Protein AF-A0A534PTW1-F1 (afdb_monomer_lite)

Sequence (111 aa):
MHPWLASLRHDLVKRALWPARDLRDSGSRDVAALRRGLLELTDARGATIPAVQLWQRRRAGSPCSPAACDAFEGALVRALQALELPWPEPLEAVLALESAFEALARSMEGR

Secondary structure (DSSP, 8-state):
--HHHHHHIIIIIHHHHHHHHHHHHHT---HHHHHHHHHSEE-TTS-EE-HHHHHHHHHTT-SS-HHHHHHHHHHHHHHHHHTTSPTTHHHHHHHHHHHHHHHHHHHHH--

Structure (mmCIF, N/CA/C/O backbone):
data_AF-A0A534PTW1-F1
#
_entry.id   AF-A0A534PTW1-F1
#
loop_
_atom_site.group_PDB
_atom_site.id
_atom_site.type_symbol
_atom_site.label_atom_id
_atom_site.label_alt_id
_atom_site.label_comp_id
_atom_site.label_asym_id
_atom_site.label_entity_id
_atom_site.label_seq_id
_atom_site.pdbx_PDB_ins_code
_atom_site.Cartn_x
_atom_site.Cartn_y
_atom_site.Cartn_z
_atom_site.occupancy
_atom_site.B_iso_or_equiv
_atom_site.auth_seq_id
_atom_site.auth_comp_id
_atom_site.auth_asym_id
_atom_site.auth_atom_id
_atom_site.pdbx_PDB_model_num
ATOM 1 N N . MET A 1 1 ? -1.895 -5.082 -19.983 1.00 75.81 1 MET A N 1
ATOM 2 C CA . MET A 1 1 ? -1.132 -4.668 -18.782 1.00 75.81 1 MET A CA 1
ATOM 3 C C . MET A 1 1 ? 0.189 -5.427 -18.747 1.00 75.81 1 MET A C 1
ATOM 5 O O . MET A 1 1 ? 0.164 -6.649 -18.821 1.00 75.81 1 MET A O 1
ATOM 9 N N . HIS A 1 2 ? 1.322 -4.720 -18.674 1.00 89.25 2 HIS A N 1
ATOM 10 C CA . HIS A 1 2 ? 2.667 -5.316 -18.629 1.00 89.25 2 HIS A CA 1
ATOM 11 C C . HIS A 1 2 ? 2.813 -6.303 -17.442 1.00 89.25 2 HIS A C 1
ATOM 13 O O . HIS A 1 2 ? 2.319 -5.981 -16.357 1.00 89.25 2 HIS A O 1
ATOM 19 N N . PRO A 1 3 ? 3.499 -7.462 -17.575 1.00 91.94 3 PRO A N 1
ATOM 20 C CA . PRO A 1 3 ? 3.589 -8.472 -16.506 1.00 91.94 3 PRO A CA 1
ATOM 21 C C . PRO A 1 3 ? 4.109 -7.928 -15.168 1.00 91.94 3 PRO A C 1
ATOM 23 O O . PRO A 1 3 ? 3.584 -8.261 -14.108 1.00 91.94 3 PRO A O 1
ATOM 26 N N . TRP A 1 4 ? 5.087 -7.017 -15.218 1.00 93.31 4 TRP A N 1
ATOM 27 C CA . TRP A 1 4 ? 5.595 -6.323 -14.027 1.00 93.31 4 TRP A CA 1
ATOM 28 C C . TRP A 1 4 ? 4.502 -5.518 -13.296 1.00 93.31 4 TRP A C 1
ATOM 30 O O . TRP A 1 4 ? 4.375 -5.636 -12.079 1.00 93.31 4 TRP A O 1
ATOM 40 N N . LEU A 1 5 ? 3.653 -4.777 -14.026 1.00 94.56 5 LEU A N 1
ATOM 41 C CA . LEU A 1 5 ? 2.521 -4.044 -13.439 1.00 94.56 5 LEU A CA 1
ATOM 42 C C . LEU A 1 5 ? 1.476 -4.996 -12.859 1.00 94.56 5 LEU A C 1
ATOM 44 O O . LEU A 1 5 ? 0.901 -4.709 -11.814 1.00 94.56 5 LEU A O 1
ATOM 48 N N . ALA A 1 6 ? 1.232 -6.130 -13.520 1.00 93.88 6 ALA A N 1
ATOM 49 C CA . ALA A 1 6 ? 0.293 -7.135 -13.034 1.00 93.88 6 ALA A CA 1
ATOM 50 C C . ALA A 1 6 ? 0.730 -7.708 -11.678 1.00 93.88 6 ALA A C 1
ATOM 52 O O . ALA A 1 6 ? -0.082 -7.781 -10.754 1.00 93.88 6 ALA A O 1
ATOM 53 N N . SER A 1 7 ? 2.016 -8.047 -11.549 1.00 93.12 7 SER A N 1
ATOM 54 C CA . SER A 1 7 ? 2.607 -8.517 -10.293 1.00 93.12 7 SER A CA 1
ATOM 55 C C . SER A 1 7 ? 2.586 -7.428 -9.221 1.00 93.12 7 SER A C 1
ATOM 57 O O . SER A 1 7 ? 2.103 -7.685 -8.124 1.00 93.12 7 SER A O 1
ATOM 59 N N . LEU A 1 8 ? 2.993 -6.191 -9.536 1.00 94.69 8 LEU A N 1
ATOM 60 C CA . LEU A 1 8 ? 2.930 -5.073 -8.586 1.00 94.69 8 LEU A CA 1
ATOM 61 C C . LEU A 1 8 ? 1.498 -4.821 -8.089 1.00 94.69 8 LEU A C 1
ATOM 63 O O . LEU A 1 8 ? 1.266 -4.616 -6.895 1.00 94.69 8 LEU A O 1
ATOM 67 N N . ARG A 1 9 ? 0.519 -4.875 -9.001 1.00 95.75 9 ARG A N 1
ATOM 68 C CA . ARG A 1 9 ? -0.894 -4.724 -8.655 1.00 95.75 9 ARG A CA 1
ATOM 69 C C . ARG A 1 9 ? -1.350 -5.815 -7.695 1.00 95.75 9 ARG A C 1
ATOM 71 O O . ARG A 1 9 ? -2.113 -5.526 -6.779 1.00 95.75 9 ARG A O 1
ATOM 78 N N . HIS A 1 10 ? -0.943 -7.058 -7.934 1.00 94.25 10 HIS A N 1
ATOM 79 C CA . HIS A 1 10 ? -1.353 -8.198 -7.122 1.00 94.25 10 HIS A CA 1
ATOM 80 C C . HIS A 1 10 ? -0.703 -8.182 -5.736 1.00 94.25 10 HIS A C 1
ATOM 82 O O . HIS A 1 10 ? -1.412 -8.261 -4.735 1.00 94.25 10 HIS A O 1
ATOM 88 N N . ASP A 1 11 ? 0.620 -8.047 -5.692 1.00 93.56 11 ASP A N 1
ATOM 89 C CA . ASP A 1 11 ? 1.409 -8.271 -4.479 1.00 93.56 11 ASP A CA 1
ATOM 90 C C . ASP A 1 11 ? 1.337 -7.088 -3.510 1.00 93.56 11 ASP A C 1
ATOM 92 O O . ASP A 1 11 ? 1.442 -7.274 -2.301 1.00 93.56 11 ASP A O 1
ATOM 96 N N . LEU A 1 12 ? 1.140 -5.873 -4.035 1.00 95.62 12 LEU A N 1
ATOM 97 C CA . LEU A 1 12 ? 1.143 -4.643 -3.245 1.00 95.62 12 LEU A CA 1
ATOM 98 C C . LEU A 1 12 ? -0.211 -3.941 -3.298 1.00 95.62 12 LEU A C 1
ATOM 100 O O . LEU A 1 12 ? -0.901 -3.845 -2.287 1.00 95.62 12 LEU A O 1
ATOM 104 N N . VAL A 1 13 ? -0.618 -3.461 -4.475 1.00 96.69 13 VAL A N 1
ATOM 105 C CA . VAL A 1 13 ? -1.731 -2.500 -4.581 1.00 96.69 13 VAL A CA 1
ATOM 106 C C . VAL A 1 13 ? -3.052 -3.106 -4.114 1.00 96.69 13 VAL A C 1
ATOM 108 O O . VAL A 1 13 ? -3.750 -2.512 -3.301 1.00 96.69 13 VAL A O 1
ATOM 111 N N . LYS A 1 14 ? -3.398 -4.314 -4.570 1.00 96.00 14 LYS A N 1
ATOM 112 C CA . LYS A 1 14 ? -4.629 -4.996 -4.143 1.00 96.00 14 LYS A CA 1
ATOM 113 C C . LYS A 1 14 ? -4.631 -5.289 -2.646 1.00 96.00 14 LYS A C 1
ATOM 115 O O . LYS A 1 14 ? -5.659 -5.105 -2.005 1.00 96.00 14 LYS A O 1
ATOM 120 N N . ARG A 1 15 ? -3.500 -5.746 -2.105 1.00 95.00 15 ARG A N 1
ATOM 121 C CA . ARG A 1 15 ? -3.369 -6.111 -0.689 1.00 95.00 15 ARG A CA 1
ATOM 122 C C . ARG A 1 15 ? -3.491 -4.894 0.227 1.00 95.00 15 ARG A C 1
ATOM 124 O O . ARG A 1 15 ? -4.180 -4.986 1.234 1.00 95.00 15 ARG A O 1
ATOM 131 N N . ALA A 1 16 ? -2.914 -3.760 -0.168 1.00 96.00 16 ALA A N 1
ATOM 132 C CA . ALA A 1 16 ? -3.048 -2.498 0.553 1.00 96.00 16 ALA A CA 1
ATOM 133 C C . ALA A 1 16 ? -4.462 -1.900 0.442 1.00 96.00 16 ALA A C 1
ATOM 135 O O . ALA A 1 16 ? -5.023 -1.443 1.434 1.00 96.00 16 ALA A O 1
ATOM 136 N N . LEU A 1 17 ? -5.064 -1.922 -0.754 1.00 97.62 17 LEU A N 1
ATOM 137 C CA . LEU A 1 17 ? -6.355 -1.272 -1.004 1.00 97.62 17 LEU A CA 1
ATOM 138 C C . LEU A 1 17 ? -7.564 -2.058 -0.503 1.00 97.62 17 LEU A C 1
ATOM 140 O O . LEU A 1 17 ? -8.606 -1.453 -0.270 1.00 97.62 17 LEU A O 1
ATOM 144 N N . TRP A 1 18 ? -7.479 -3.383 -0.376 1.00 96.69 18 TRP A N 1
ATOM 145 C CA . TRP A 1 18 ? -8.621 -4.184 0.063 1.00 96.69 18 TRP A CA 1
ATOM 146 C C . TRP A 1 18 ? -9.161 -3.757 1.440 1.00 96.69 18 TRP A C 1
ATOM 148 O O . TRP A 1 18 ? -10.337 -3.395 1.488 1.00 96.69 18 TRP A O 1
ATOM 158 N N . PRO A 1 19 ? -8.356 -3.691 2.522 1.00 96.88 19 PRO A N 1
ATOM 159 C CA . PRO A 1 19 ? -8.856 -3.205 3.807 1.00 96.88 19 PRO A CA 1
ATOM 160 C C . PRO A 1 19 ? -9.343 -1.754 3.721 1.00 96.88 19 PRO A C 1
ATOM 162 O O . PRO A 1 19 ? -10.365 -1.422 4.302 1.00 96.88 19 PRO A O 1
ATOM 165 N N . ALA A 1 20 ? -8.681 -0.888 2.949 1.00 97.50 20 ALA A N 1
ATOM 166 C CA . ALA A 1 20 ? -9.121 0.499 2.791 1.00 97.50 20 ALA A CA 1
ATOM 167 C C . ALA A 1 20 ? -10.515 0.609 2.154 1.00 97.50 20 ALA A C 1
ATOM 169 O O . ALA A 1 20 ? -11.358 1.374 2.614 1.00 97.50 20 ALA A O 1
ATOM 170 N N . ARG A 1 21 ? -10.790 -0.181 1.114 1.00 98.00 21 ARG A N 1
ATOM 171 C CA . ARG A 1 21 ? -12.111 -0.220 0.473 1.00 98.00 21 ARG A CA 1
ATOM 172 C C . ARG A 1 21 ? -13.172 -0.772 1.409 1.00 98.00 21 ARG A C 1
ATOM 174 O O . ARG A 1 21 ? -14.228 -0.170 1.518 1.00 98.00 21 ARG A O 1
ATOM 181 N N . ASP A 1 22 ? -12.858 -1.850 2.119 1.00 97.88 22 ASP A N 1
ATOM 182 C CA . ASP A 1 22 ? -13.763 -2.446 3.102 1.00 97.88 22 ASP A CA 1
ATOM 183 C C . ASP A 1 22 ? -14.138 -1.448 4.213 1.00 97.88 22 ASP A C 1
ATOM 185 O O . ASP A 1 22 ? -15.308 -1.291 4.560 1.00 97.88 22 ASP A O 1
ATOM 189 N N . LEU A 1 23 ? -13.169 -0.674 4.710 1.00 98.06 23 LEU A N 1
ATOM 190 C CA . LEU A 1 23 ? -13.413 0.379 5.700 1.00 98.06 23 LEU A CA 1
ATOM 191 C C . LEU A 1 23 ? -14.226 1.547 5.146 1.00 98.06 23 LEU A C 1
ATOM 193 O O . LEU A 1 23 ? -15.126 2.037 5.824 1.00 98.06 23 LEU A O 1
ATOM 197 N N . ARG A 1 24 ? -13.944 1.984 3.914 1.00 97.69 24 ARG A N 1
ATOM 198 C CA . ARG A 1 24 ? -14.735 3.025 3.247 1.00 97.69 24 ARG A CA 1
ATOM 199 C C . ARG A 1 24 ? -16.187 2.584 3.073 1.00 97.69 24 ARG A C 1
ATOM 201 O O . ARG A 1 24 ? -17.091 3.362 3.356 1.00 97.69 24 ARG A O 1
ATOM 208 N N . ASP A 1 25 ? -16.394 1.358 2.606 1.00 97.50 25 ASP A N 1
ATOM 209 C CA . ASP A 1 25 ? -17.713 0.845 2.250 1.00 97.50 25 ASP A CA 1
ATOM 210 C C . ASP A 1 25 ? -18.533 0.491 3.510 1.00 97.50 25 ASP A C 1
ATOM 212 O O . ASP A 1 25 ? -19.746 0.689 3.532 1.00 97.50 25 ASP A O 1
ATOM 216 N N . SER A 1 26 ? -17.879 0.041 4.589 1.00 96.94 26 SER A N 1
ATOM 217 C CA . SER A 1 26 ? 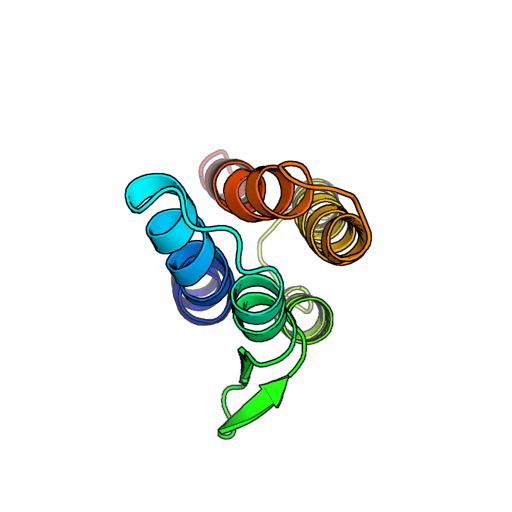-18.523 -0.225 5.888 1.00 96.94 26 SER A CA 1
ATOM 218 C C . SER A 1 26 ? -18.666 1.007 6.793 1.00 96.94 26 SER A C 1
ATOM 220 O O . SER A 1 26 ? -19.432 0.970 7.755 1.00 96.94 26 SER A O 1
ATOM 222 N N . GLY A 1 27 ? -17.907 2.080 6.545 1.00 95.38 27 GLY A N 1
ATOM 223 C CA . GLY A 1 27 ? -17.801 3.245 7.432 1.00 95.38 27 GLY A CA 1
ATOM 224 C C . GLY A 1 27 ? -16.994 3.005 8.719 1.00 95.38 27 GLY A C 1
ATOM 225 O O . GLY A 1 27 ? -16.968 3.871 9.599 1.00 95.38 27 GLY A O 1
ATOM 226 N N . SER A 1 28 ? -16.338 1.847 8.852 1.00 96.00 28 SER A N 1
ATOM 227 C CA . SER A 1 28 ? -15.554 1.484 10.037 1.00 96.00 28 SER A CA 1
ATOM 228 C C . SER A 1 28 ? -14.222 2.235 10.109 1.00 96.00 28 SER A C 1
ATOM 230 O O . SER A 1 28 ? -13.619 2.582 9.094 1.00 96.00 28 SER A O 1
ATOM 232 N N . ARG A 1 29 ? -13.725 2.451 11.332 1.00 96.69 29 ARG A N 1
ATOM 233 C CA . ARG A 1 29 ? -12.443 3.124 11.600 1.00 96.69 29 ARG A CA 1
ATOM 234 C C . ARG A 1 29 ? -11.449 2.144 12.218 1.00 96.69 29 ARG A C 1
ATOM 236 O O . ARG A 1 29 ? -11.337 2.066 13.437 1.00 96.69 29 ARG A O 1
ATOM 243 N N . ASP A 1 30 ? -10.737 1.396 11.377 1.00 96.81 30 ASP A N 1
ATOM 244 C CA . ASP A 1 30 ? -9.708 0.441 11.812 1.00 96.81 30 ASP A CA 1
ATOM 245 C C . ASP A 1 30 ? -8.354 0.740 11.147 1.00 96.81 30 ASP A C 1
ATOM 247 O O . ASP A 1 30 ? -8.010 0.227 10.081 1.00 96.81 30 ASP A O 1
ATOM 251 N N . VAL A 1 31 ? -7.542 1.566 11.810 1.00 97.06 31 VAL A N 1
ATOM 252 C CA . VAL A 1 31 ? -6.168 1.857 11.365 1.00 97.06 31 VAL A CA 1
ATOM 253 C C . VAL A 1 31 ? -5.280 0.607 11.426 1.00 97.06 31 VAL A C 1
ATOM 255 O O . VAL A 1 31 ? -4.336 0.488 10.644 1.00 97.06 31 VAL A O 1
ATOM 258 N N . ALA A 1 32 ? -5.576 -0.367 12.295 1.00 97.38 32 ALA A N 1
ATOM 259 C CA . ALA A 1 32 ? -4.806 -1.605 12.362 1.00 97.38 32 ALA A CA 1
ATOM 260 C C . ALA A 1 32 ? -4.999 -2.457 11.096 1.00 97.38 32 ALA A C 1
ATOM 262 O O . ALA A 1 32 ? -4.039 -3.070 10.629 1.00 97.38 32 ALA A O 1
ATOM 263 N N . ALA A 1 33 ? -6.190 -2.455 10.487 1.00 97.38 33 ALA A N 1
ATOM 264 C CA . ALA A 1 33 ? -6.410 -3.090 9.185 1.00 97.38 33 ALA A CA 1
ATOM 265 C C . ALA A 1 33 ? -5.574 -2.447 8.068 1.00 97.38 33 ALA A C 1
ATOM 267 O O . ALA A 1 33 ? -4.964 -3.164 7.271 1.00 97.38 33 ALA A O 1
ATOM 268 N N . LEU A 1 34 ? -5.477 -1.114 8.044 1.00 97.88 34 LEU A N 1
ATOM 269 C CA . LEU A 1 34 ? -4.616 -0.393 7.098 1.00 97.88 34 LEU A CA 1
ATOM 270 C C . LEU A 1 34 ? -3.129 -0.696 7.340 1.00 97.88 34 LEU A C 1
ATOM 272 O O . LEU A 1 34 ? -2.393 -0.955 6.388 1.00 97.88 34 LEU A O 1
ATOM 276 N N . ARG A 1 35 ? -2.699 -0.746 8.611 1.00 97.94 35 ARG A N 1
ATOM 277 C CA . ARG A 1 35 ? -1.337 -1.151 9.000 1.00 97.94 35 ARG A CA 1
ATOM 278 C C . ARG A 1 35 ? -1.001 -2.546 8.486 1.00 97.94 35 ARG A C 1
ATOM 280 O O . ARG A 1 35 ? 0.024 -2.690 7.829 1.00 97.94 35 ARG A O 1
ATOM 287 N N . ARG A 1 36 ? -1.868 -3.546 8.688 1.00 97.25 36 ARG A N 1
ATOM 288 C CA . ARG A 1 36 ? -1.665 -4.900 8.133 1.00 97.25 36 ARG A CA 1
ATOM 289 C C . ARG A 1 36 ? -1.523 -4.866 6.608 1.00 97.25 36 ARG A C 1
ATOM 291 O O . ARG A 1 36 ? -0.600 -5.460 6.061 1.00 97.25 36 ARG A O 1
ATOM 298 N N . GLY A 1 37 ? -2.374 -4.098 5.924 1.00 96.56 37 GLY A N 1
ATOM 299 C CA . GLY A 1 37 ? -2.330 -3.934 4.467 1.00 96.56 37 GLY A CA 1
ATOM 300 C C . GLY A 1 37 ? -1.051 -3.284 3.918 1.00 96.56 37 GLY A C 1
ATOM 301 O O . GLY A 1 37 ? -0.738 -3.479 2.746 1.00 96.56 37 GLY A O 1
ATOM 302 N N . LEU A 1 38 ? -0.301 -2.533 4.732 1.00 97.56 38 LEU A N 1
ATOM 303 C CA . LEU A 1 38 ? 0.927 -1.845 4.309 1.00 97.56 38 LEU A CA 1
ATOM 304 C C . LEU A 1 38 ? 2.216 -2.417 4.913 1.00 97.56 38 LEU A C 1
ATOM 306 O O . LEU A 1 38 ? 3.279 -2.258 4.315 1.00 97.56 38 LEU A O 1
ATOM 310 N N . LEU A 1 39 ? 2.159 -3.053 6.080 1.00 97.50 39 LEU A N 1
ATOM 311 C CA . LEU A 1 39 ? 3.335 -3.525 6.819 1.00 97.50 39 LEU A CA 1
ATOM 312 C C . LEU A 1 39 ? 3.476 -5.048 6.810 1.00 97.50 39 LEU A C 1
ATOM 314 O O . LEU A 1 39 ? 4.582 -5.550 6.997 1.00 97.50 39 LEU A O 1
ATOM 318 N N . GLU A 1 40 ? 2.385 -5.771 6.555 1.00 96.56 40 GLU A N 1
ATOM 319 C CA . GLU A 1 40 ? 2.330 -7.232 6.628 1.00 96.56 40 GLU A CA 1
ATOM 320 C C . GLU A 1 40 ? 2.014 -7.867 5.264 1.00 96.56 40 GLU A C 1
ATOM 322 O O . GLU A 1 40 ? 1.236 -8.815 5.155 1.00 96.56 40 GLU A O 1
ATOM 327 N N . LEU A 1 41 ? 2.620 -7.346 4.190 1.00 95.00 41 LEU A N 1
ATOM 328 C CA . LEU A 1 41 ? 2.541 -7.985 2.874 1.00 95.00 41 LEU A CA 1
ATOM 329 C C . LEU A 1 41 ? 3.386 -9.257 2.839 1.00 95.00 41 LEU A C 1
ATOM 331 O O . LEU A 1 41 ? 4.216 -9.492 3.709 1.00 95.00 41 LEU A O 1
ATOM 335 N N . THR A 1 42 ? 3.210 -10.073 1.806 1.00 92.94 42 THR A N 1
ATOM 336 C CA . THR A 1 42 ? 3.971 -11.312 1.625 1.00 92.94 42 THR A CA 1
ATOM 337 C C . THR A 1 42 ? 4.841 -11.203 0.381 1.00 92.94 42 THR A C 1
ATOM 339 O O . THR A 1 42 ? 4.349 -10.847 -0.690 1.00 92.94 42 THR A O 1
ATOM 342 N N . ASP A 1 43 ? 6.135 -11.495 0.503 1.00 89.12 43 ASP A N 1
ATOM 343 C CA . ASP A 1 43 ? 7.027 -11.573 -0.653 1.00 89.12 43 ASP A CA 1
ATOM 344 C C . ASP A 1 43 ? 6.910 -12.919 -1.395 1.00 89.12 43 ASP A C 1
ATOM 346 O O . ASP A 1 43 ? 6.200 -13.837 -0.986 1.00 89.12 43 ASP A O 1
ATOM 350 N N . ALA A 1 44 ? 7.642 -13.061 -2.502 1.00 84.62 44 ALA A N 1
ATOM 351 C CA . ALA A 1 44 ? 7.630 -14.281 -3.314 1.00 84.62 44 ALA A CA 1
ATOM 352 C C . ALA A 1 44 ? 8.132 -15.544 -2.577 1.00 84.62 44 ALA A C 1
ATOM 354 O O . ALA A 1 44 ? 7.976 -16.646 -3.095 1.00 84.62 44 ALA A O 1
ATOM 355 N N . ARG A 1 45 ? 8.757 -15.403 -1.400 1.00 87.81 45 ARG A N 1
ATOM 356 C CA . ARG A 1 45 ? 9.243 -16.507 -0.558 1.00 87.81 45 ARG A CA 1
ATOM 357 C C . ARG A 1 45 ? 8.286 -16.824 0.593 1.00 87.81 45 ARG A C 1
ATOM 359 O O . ARG A 1 45 ? 8.598 -17.688 1.404 1.00 87.81 45 ARG A O 1
ATOM 366 N N . GLY A 1 46 ? 7.147 -16.136 0.680 1.00 88.94 46 GLY A N 1
ATOM 367 C CA . GLY A 1 46 ? 6.197 -16.302 1.777 1.00 88.94 46 GLY A CA 1
ATOM 368 C C . GLY A 1 46 ? 6.545 -15.494 3.030 1.00 88.94 46 GLY A C 1
ATOM 369 O O . GLY A 1 46 ? 5.876 -15.661 4.046 1.00 88.94 46 GLY A O 1
ATOM 370 N N . ALA A 1 47 ? 7.568 -14.633 2.994 1.00 92.56 47 ALA A N 1
ATOM 371 C CA . ALA A 1 47 ? 7.980 -13.858 4.160 1.00 92.56 47 ALA A CA 1
ATOM 372 C C . ALA A 1 47 ? 7.185 -12.552 4.280 1.00 92.56 47 ALA A C 1
ATOM 374 O O . ALA A 1 47 ? 6.910 -11.888 3.275 1.00 92.56 47 ALA A O 1
ATOM 375 N N . THR A 1 48 ? 6.866 -12.163 5.517 1.00 96.19 48 THR A N 1
ATOM 376 C CA . THR A 1 48 ? 6.243 -10.869 5.811 1.00 96.19 48 THR A CA 1
ATOM 377 C C . THR A 1 48 ? 7.191 -9.726 5.453 1.00 96.19 48 THR A C 1
ATOM 379 O O . THR A 1 48 ? 8.362 -9.738 5.837 1.00 96.19 48 THR A O 1
ATOM 382 N N . ILE A 1 49 ? 6.692 -8.735 4.718 1.00 96.75 49 ILE A N 1
ATOM 383 C CA . ILE A 1 49 ? 7.471 -7.605 4.221 1.00 96.75 49 ILE A CA 1
ATOM 384 C C . ILE A 1 49 ? 6.643 -6.306 4.212 1.00 96.75 49 ILE A C 1
ATOM 386 O O . ILE A 1 49 ? 5.489 -6.313 3.781 1.00 96.75 49 ILE A O 1
ATOM 390 N N . PRO A 1 50 ? 7.224 -5.158 4.604 1.00 96.56 50 PRO A N 1
ATOM 391 C CA . PRO A 1 50 ? 6.580 -3.861 4.421 1.00 96.56 50 PRO A CA 1
ATOM 392 C C . PRO A 1 50 ? 6.466 -3.468 2.944 1.00 96.56 50 PRO A C 1
ATOM 394 O O . PRO A 1 50 ? 7.374 -3.717 2.145 1.00 96.56 50 PRO A O 1
ATOM 397 N N . ALA A 1 51 ? 5.402 -2.752 2.585 1.00 96.94 51 ALA A N 1
ATOM 398 C CA . ALA A 1 51 ? 5.127 -2.335 1.215 1.00 96.94 51 ALA A CA 1
ATOM 399 C C . ALA A 1 51 ? 6.270 -1.530 0.587 1.00 96.94 51 ALA A C 1
ATOM 401 O O . ALA A 1 51 ? 6.593 -1.755 -0.577 1.00 96.94 51 ALA A O 1
ATOM 402 N N . VAL A 1 52 ? 6.935 -0.654 1.348 1.00 96.06 52 VAL A N 1
ATOM 403 C CA . VAL A 1 52 ? 8.113 0.097 0.867 1.00 96.06 52 VAL A CA 1
ATOM 404 C C . VAL A 1 52 ? 9.281 -0.807 0.494 1.00 96.06 52 VAL A C 1
ATOM 406 O O . VAL A 1 52 ? 9.906 -0.598 -0.541 1.00 96.06 52 VAL A O 1
ATOM 409 N N . GLN A 1 53 ? 9.549 -1.851 1.277 1.00 95.69 53 GLN A N 1
ATOM 410 C CA . GLN A 1 53 ? 10.624 -2.792 0.963 1.00 95.69 53 GLN A CA 1
ATOM 411 C C . GLN A 1 53 ? 10.256 -3.668 -0.239 1.00 95.69 53 GLN A C 1
ATOM 413 O O . GLN A 1 53 ? 11.098 -3.924 -1.103 1.00 95.69 53 GLN A O 1
ATOM 418 N N . LEU A 1 54 ? 8.993 -4.098 -0.335 1.00 95.50 54 LEU A N 1
ATOM 419 C CA . LEU A 1 54 ? 8.494 -4.818 -1.505 1.00 95.50 54 LEU A CA 1
ATOM 420 C C . LEU A 1 54 ? 8.602 -3.953 -2.770 1.00 95.50 54 LEU A C 1
ATOM 422 O O . LEU A 1 54 ? 9.087 -4.429 -3.797 1.00 95.50 54 LEU A O 1
ATOM 426 N N . TRP A 1 55 ? 8.217 -2.678 -2.687 1.00 96.50 55 TRP A N 1
ATOM 427 C CA . TRP A 1 55 ? 8.365 -1.710 -3.769 1.00 96.50 55 TRP A CA 1
ATOM 428 C C . TRP A 1 55 ? 9.824 -1.555 -4.201 1.00 96.50 55 TRP A C 1
ATOM 430 O O . TRP A 1 55 ? 10.112 -1.705 -5.383 1.00 96.50 55 TRP A O 1
ATOM 440 N N . GLN A 1 56 ? 10.758 -1.342 -3.272 1.00 94.69 56 GLN A N 1
ATOM 441 C CA . GLN A 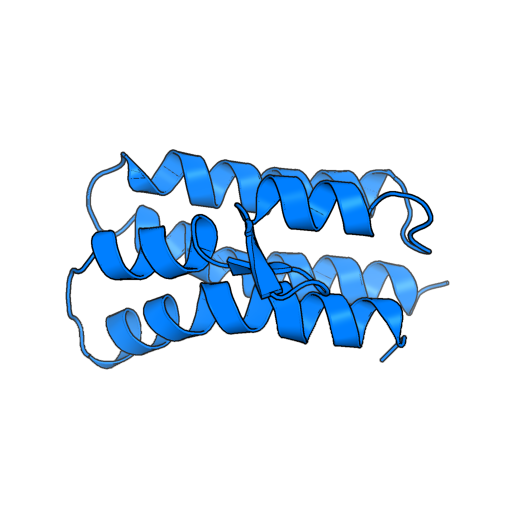1 56 ? 12.183 -1.188 -3.589 1.00 94.69 56 GLN A CA 1
ATOM 442 C C . GLN A 1 56 ? 12.745 -2.399 -4.347 1.00 94.69 56 GLN A C 1
ATOM 444 O O . GLN A 1 56 ? 13.441 -2.237 -5.352 1.00 94.69 56 GLN A O 1
ATOM 449 N N . ARG A 1 57 ? 12.375 -3.620 -3.934 1.00 93.12 57 ARG A N 1
ATOM 450 C CA . ARG A 1 57 ? 12.754 -4.854 -4.645 1.00 93.12 57 ARG A CA 1
ATOM 451 C C . ARG A 1 57 ? 12.189 -4.907 -6.066 1.00 93.12 57 ARG A C 1
ATOM 453 O O . ARG A 1 57 ? 12.852 -5.420 -6.959 1.00 93.12 57 ARG A O 1
ATOM 460 N N . ARG A 1 58 ? 10.972 -4.397 -6.281 1.00 92.19 58 ARG A N 1
ATOM 461 C CA . ARG A 1 58 ? 10.311 -4.359 -7.599 1.00 92.19 58 ARG A CA 1
ATOM 462 C C . ARG A 1 58 ? 10.813 -3.221 -8.485 1.00 92.19 58 ARG A C 1
ATOM 464 O O . ARG A 1 58 ? 10.808 -3.369 -9.706 1.00 92.19 58 ARG A O 1
ATOM 471 N N . ARG A 1 59 ? 11.223 -2.103 -7.884 1.00 93.31 59 ARG A N 1
ATOM 472 C CA . ARG A 1 59 ? 11.765 -0.925 -8.566 1.00 93.31 59 ARG A CA 1
ATOM 473 C C . ARG A 1 59 ? 13.104 -1.243 -9.235 1.00 93.31 59 ARG A C 1
ATOM 475 O O . ARG A 1 59 ? 13.370 -0.739 -10.326 1.00 93.31 59 ARG A O 1
ATOM 482 N N . ALA A 1 60 ? 13.923 -2.099 -8.623 1.00 87.31 60 ALA A N 1
ATOM 483 C CA . ALA A 1 60 ? 15.154 -2.595 -9.230 1.00 87.31 60 ALA A CA 1
ATOM 484 C C . ALA A 1 60 ? 14.848 -3.339 -10.546 1.00 87.31 60 ALA A C 1
ATOM 486 O O . ALA A 1 60 ? 14.194 -4.379 -10.548 1.00 87.31 60 ALA A O 1
ATOM 487 N N . GLY A 1 61 ? 15.296 -2.783 -11.675 1.00 83.56 61 GLY A N 1
ATOM 488 C CA . GLY A 1 61 ? 15.018 -3.335 -13.007 1.00 83.56 61 GLY A CA 1
ATOM 489 C C . GLY A 1 61 ? 13.604 -3.061 -13.531 1.00 83.56 61 GLY A C 1
ATOM 490 O O . GLY A 1 61 ? 13.160 -3.742 -14.455 1.00 83.56 61 GLY A O 1
ATOM 491 N N . SER A 1 62 ? 12.876 -2.094 -12.956 1.00 89.62 62 SER A N 1
ATOM 492 C CA . SER A 1 62 ? 11.553 -1.741 -13.475 1.00 89.62 62 SER A CA 1
ATOM 493 C C . SER A 1 62 ? 11.641 -1.135 -14.887 1.00 89.62 62 SER A C 1
ATOM 495 O O . SER A 1 62 ? 12.578 -0.387 -15.172 1.00 89.62 62 SER A O 1
ATOM 497 N N . PRO A 1 63 ? 10.635 -1.367 -15.746 1.00 91.12 63 PRO A N 1
ATOM 498 C CA . PRO A 1 63 ? 10.514 -0.704 -17.050 1.00 91.12 63 PRO A CA 1
ATOM 499 C C . PRO A 1 63 ? 10.020 0.759 -16.952 1.00 91.12 63 PRO A C 1
ATOM 501 O O . PRO A 1 63 ? 9.923 1.470 -17.958 1.00 91.12 63 PRO A O 1
ATOM 504 N N . CYS A 1 64 ? 9.651 1.233 -15.760 1.00 89.88 64 CYS A N 1
ATOM 505 C CA . CYS A 1 64 ? 9.133 2.582 -15.546 1.00 89.88 64 CYS A CA 1
ATOM 506 C C . CYS A 1 64 ? 10.251 3.631 -15.623 1.00 89.88 64 CYS A C 1
ATOM 508 O O . CYS A 1 64 ? 11.422 3.342 -15.383 1.00 89.88 64 CYS A O 1
ATOM 510 N N . SER A 1 65 ? 9.898 4.870 -15.974 1.00 91.94 65 SER A N 1
ATOM 511 C CA . SER A 1 65 ? 10.852 5.977 -15.880 1.00 91.94 65 SER A CA 1
ATOM 512 C C . SER A 1 65 ? 11.163 6.275 -14.405 1.00 91.94 65 SER A C 1
ATOM 514 O O . SER A 1 65 ? 10.289 6.076 -13.555 1.00 91.94 65 SER A O 1
ATOM 516 N N . PRO A 1 66 ? 12.364 6.796 -14.080 1.00 93.44 66 PRO A N 1
ATOM 517 C CA . PRO A 1 66 ? 12.709 7.159 -12.705 1.00 93.44 66 PRO A CA 1
ATOM 518 C C . PRO A 1 66 ? 11.673 8.084 -12.057 1.00 93.44 66 PRO A C 1
ATOM 520 O O . PRO A 1 66 ? 11.209 7.797 -10.961 1.00 93.44 66 PRO A O 1
ATOM 523 N N . ALA A 1 67 ? 11.208 9.103 -12.788 1.00 95.25 67 ALA A N 1
ATOM 524 C CA . ALA A 1 67 ? 10.197 10.040 -12.300 1.00 95.25 67 ALA A CA 1
ATOM 525 C C . ALA A 1 67 ? 8.857 9.362 -11.951 1.00 95.25 67 ALA A C 1
ATOM 527 O O . ALA A 1 67 ? 8.239 9.698 -10.943 1.00 95.25 67 ALA A O 1
ATOM 528 N N . ALA A 1 68 ? 8.407 8.389 -12.753 1.00 95.88 68 ALA A N 1
ATOM 529 C CA . ALA A 1 68 ? 7.181 7.649 -12.458 1.00 95.88 68 ALA A CA 1
ATOM 530 C C . ALA A 1 68 ? 7.355 6.727 -11.240 1.00 95.88 68 ALA A C 1
ATOM 532 O O . ALA A 1 68 ? 6.457 6.639 -10.400 1.00 95.88 68 ALA A O 1
ATOM 533 N N . CYS A 1 69 ? 8.521 6.083 -11.111 1.00 96.25 69 CYS A N 1
ATOM 534 C CA . CYS A 1 69 ? 8.874 5.324 -9.912 1.00 96.25 69 CYS A CA 1
ATOM 535 C C . CYS A 1 69 ? 8.871 6.206 -8.658 1.00 96.25 69 CYS A C 1
ATOM 537 O O . CYS A 1 69 ? 8.257 5.831 -7.663 1.00 96.25 69 CYS A O 1
ATOM 539 N N . ASP A 1 70 ? 9.519 7.371 -8.707 1.00 96.94 70 ASP A N 1
ATOM 540 C CA . ASP A 1 70 ? 9.607 8.298 -7.575 1.00 96.94 70 ASP A CA 1
ATOM 541 C C . ASP A 1 70 ? 8.224 8.814 -7.155 1.00 96.94 70 ASP A C 1
ATOM 543 O O . ASP A 1 70 ? 7.923 8.901 -5.964 1.00 96.94 70 ASP A O 1
ATOM 547 N N . ALA A 1 71 ? 7.342 9.098 -8.118 1.00 97.62 71 ALA A N 1
ATOM 548 C CA . ALA A 1 71 ? 5.975 9.526 -7.833 1.00 97.62 71 ALA A CA 1
ATOM 549 C C . ALA A 1 71 ? 5.164 8.447 -7.092 1.00 97.62 71 ALA A C 1
ATOM 551 O O . ALA A 1 71 ? 4.475 8.757 -6.113 1.00 97.62 71 ALA A O 1
ATOM 552 N N . PHE A 1 72 ? 5.259 7.185 -7.530 1.00 98.06 72 PHE A N 1
ATOM 553 C CA . PHE A 1 72 ? 4.593 6.066 -6.860 1.00 98.06 72 PHE A CA 1
ATOM 554 C C . PHE A 1 72 ? 5.183 5.805 -5.469 1.00 98.06 72 PHE A C 1
ATOM 556 O O . PHE A 1 72 ? 4.436 5.636 -4.505 1.00 98.06 72 PHE A O 1
ATOM 563 N N . GLU A 1 73 ? 6.510 5.850 -5.334 1.00 98.00 73 GLU A N 1
ATOM 564 C CA . GLU A 1 73 ? 7.187 5.726 -4.040 1.00 98.00 73 GLU A CA 1
ATOM 565 C C . GLU A 1 73 ? 6.753 6.818 -3.062 1.00 98.00 73 GLU A C 1
ATOM 567 O O . GLU A 1 73 ? 6.427 6.527 -1.913 1.00 98.00 73 GLU A O 1
ATOM 572 N N . GLY A 1 74 ? 6.658 8.065 -3.528 1.00 97.94 74 GLY A N 1
ATOM 573 C CA . GLY A 1 74 ? 6.170 9.177 -2.721 1.00 97.94 74 GLY A CA 1
ATOM 574 C C . GLY A 1 74 ? 4.736 8.966 -2.230 1.00 97.94 74 GLY A C 1
ATOM 575 O O . GLY A 1 74 ? 4.427 9.305 -1.090 1.00 97.94 74 GLY A O 1
ATOM 576 N N . ALA A 1 75 ? 3.856 8.380 -3.049 1.00 98.31 75 ALA A N 1
ATOM 577 C CA . ALA A 1 75 ? 2.504 8.026 -2.613 1.00 98.31 75 ALA A CA 1
ATOM 578 C C . ALA A 1 75 ? 2.520 6.936 -1.531 1.00 98.31 75 ALA A C 1
ATOM 580 O O . ALA A 1 75 ? 1.805 7.049 -0.538 1.00 98.31 75 ALA A O 1
ATOM 581 N N . LEU A 1 76 ? 3.381 5.928 -1.683 1.00 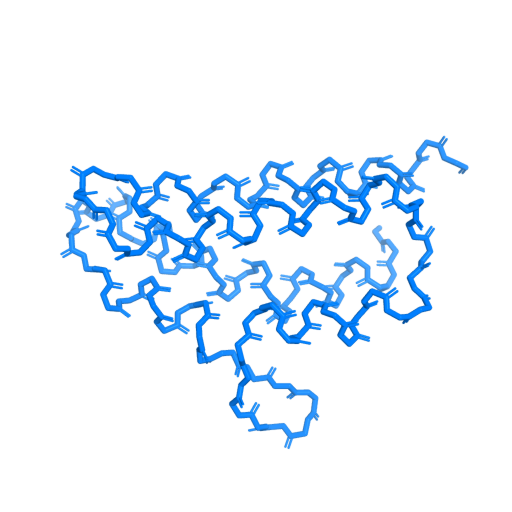98.00 76 LEU A N 1
ATOM 582 C CA . LEU A 1 76 ? 3.533 4.849 -0.712 1.00 98.00 76 LEU A CA 1
ATOM 583 C C . LEU A 1 76 ? 4.075 5.340 0.636 1.00 98.00 76 LEU A C 1
ATOM 585 O O . LEU A 1 76 ? 3.556 4.963 1.685 1.00 98.00 76 LEU A O 1
ATOM 589 N N . VAL A 1 77 ? 5.076 6.222 0.611 1.00 98.19 77 VAL A N 1
ATOM 590 C CA . VAL A 1 77 ? 5.623 6.861 1.815 1.00 98.19 77 VAL A CA 1
ATOM 591 C C . VAL A 1 77 ? 4.563 7.715 2.508 1.00 98.19 77 VAL A C 1
ATOM 593 O O . VAL A 1 77 ? 4.407 7.605 3.723 1.00 98.19 77 VAL A O 1
ATOM 596 N N . ARG A 1 78 ? 3.783 8.505 1.757 1.00 98.25 78 ARG A N 1
ATOM 597 C CA . ARG A 1 78 ? 2.669 9.283 2.324 1.00 98.25 78 ARG A CA 1
ATOM 598 C C . ARG A 1 78 ? 1.616 8.389 2.974 1.00 98.25 78 ARG A C 1
ATOM 600 O O . ARG A 1 78 ? 1.174 8.703 4.071 1.00 98.25 78 ARG A O 1
ATOM 607 N N . ALA A 1 79 ? 1.250 7.272 2.343 1.00 98.38 79 ALA A N 1
ATOM 608 C CA . ALA A 1 79 ? 0.302 6.319 2.918 1.00 98.38 79 ALA A CA 1
ATOM 609 C C . ALA A 1 79 ? 0.803 5.730 4.245 1.00 98.38 79 ALA A C 1
ATOM 611 O O . ALA A 1 79 ? 0.030 5.619 5.189 1.00 98.38 79 ALA A O 1
ATOM 612 N N . LEU A 1 80 ? 2.098 5.414 4.348 1.00 97.94 80 LEU A N 1
ATOM 613 C CA . LEU A 1 80 ? 2.702 4.943 5.597 1.00 97.94 80 LEU A CA 1
ATOM 614 C C . LEU A 1 80 ? 2.742 6.022 6.682 1.00 97.94 80 LEU A C 1
ATOM 616 O O . LEU A 1 80 ? 2.409 5.738 7.826 1.00 97.94 80 LEU A O 1
ATOM 620 N N . GLN A 1 81 ? 3.128 7.250 6.334 1.00 97.94 81 GLN A N 1
ATOM 621 C CA . GLN A 1 81 ? 3.146 8.375 7.276 1.00 97.94 81 GLN A CA 1
ATOM 622 C C . GLN A 1 81 ? 1.741 8.706 7.786 1.00 97.94 81 GLN A C 1
ATOM 624 O O . GLN A 1 81 ? 1.566 9.020 8.961 1.00 97.94 81 GLN A O 1
ATOM 629 N N . ALA A 1 82 ? 0.734 8.588 6.918 1.00 98.12 82 ALA A N 1
ATOM 630 C CA . ALA A 1 82 ? -0.650 8.860 7.263 1.00 98.12 82 ALA A CA 1
ATOM 631 C C . ALA A 1 82 ? -1.222 7.891 8.306 1.00 98.12 82 ALA A C 1
ATOM 633 O O . ALA A 1 82 ? -2.193 8.244 8.959 1.00 98.12 82 ALA A O 1
ATOM 634 N N . LEU A 1 83 ? -0.619 6.712 8.519 1.00 97.62 83 LEU A N 1
ATOM 635 C CA . LEU A 1 83 ? -1.051 5.762 9.556 1.00 97.62 83 LEU A CA 1
ATOM 636 C C . LEU A 1 83 ? -0.943 6.321 10.984 1.00 97.62 83 LEU A C 1
ATOM 638 O O . LEU A 1 83 ? -1.585 5.784 11.884 1.00 97.62 83 LEU A O 1
ATOM 642 N N . GLU A 1 84 ? -0.150 7.375 11.190 1.00 97.62 84 GLU A N 1
ATOM 643 C CA . GLU A 1 84 ? 0.002 8.064 12.478 1.00 97.62 84 GLU A CA 1
ATOM 644 C C . GLU A 1 84 ? -0.880 9.319 12.600 1.00 97.62 84 GLU A C 1
ATOM 646 O O . GLU A 1 84 ? -0.852 10.005 13.622 1.00 97.62 84 GLU A O 1
ATOM 651 N N . LEU A 1 85 ? -1.652 9.648 11.561 1.00 97.69 85 LEU A N 1
ATOM 652 C CA . LEU A 1 85 ? -2.536 10.809 11.547 1.00 97.69 85 LEU A CA 1
ATOM 653 C C . LEU A 1 85 ? -3.939 10.453 12.077 1.00 97.69 85 LEU A C 1
ATOM 655 O O . LEU A 1 85 ? -4.314 9.275 12.110 1.00 97.69 85 LEU A O 1
ATOM 659 N N . PRO A 1 86 ? -4.733 11.459 12.496 1.00 97.69 86 PRO A N 1
ATOM 660 C CA . PRO A 1 86 ? -6.149 11.276 12.809 1.00 97.69 86 PRO A CA 1
ATOM 661 C C . PRO A 1 86 ? -6.940 10.688 11.633 1.00 97.69 86 PRO A C 1
ATOM 663 O O . PRO A 1 86 ? -6.460 10.618 10.514 1.00 97.69 86 PRO A O 1
ATOM 666 N N . TRP A 1 87 ? -8.163 10.229 11.889 1.00 96.75 87 TRP A N 1
ATOM 667 C CA . TRP A 1 87 ? -9.080 9.808 10.826 1.00 96.75 87 TRP A CA 1
ATOM 668 C C . TRP A 1 87 ? -9.760 11.033 10.185 1.00 96.75 87 TRP A C 1
ATOM 670 O O . TRP A 1 87 ? -10.225 11.880 10.958 1.00 96.75 87 TRP A O 1
ATOM 680 N N . PRO A 1 88 ? -9.968 11.088 8.847 1.00 96.88 88 PRO A N 1
ATOM 681 C CA . PRO A 1 88 ? -9.864 10.015 7.841 1.00 96.88 88 PRO A CA 1
ATOM 682 C C . PRO A 1 88 ? -8.523 9.888 7.095 1.00 96.88 88 PRO A C 1
ATOM 684 O O . PRO A 1 88 ? -8.422 9.080 6.171 1.00 96.88 88 PRO A O 1
ATOM 687 N N . GLU A 1 89 ? -7.492 10.629 7.481 1.00 98.19 89 GLU A N 1
ATOM 688 C CA . GLU A 1 89 ? -6.238 10.775 6.737 1.00 98.19 89 GLU A CA 1
ATOM 689 C C . GLU A 1 89 ? -5.548 9.439 6.361 1.00 98.19 89 GLU A C 1
ATOM 691 O O . GLU A 1 89 ? -5.170 9.289 5.193 1.00 98.19 89 GLU A O 1
ATOM 696 N N . PRO A 1 90 ? -5.425 8.426 7.252 1.00 98.44 90 PRO A N 1
ATOM 697 C CA . PRO A 1 90 ? -4.892 7.116 6.885 1.00 98.44 90 PRO A CA 1
ATOM 698 C C . PRO A 1 90 ? -5.660 6.455 5.735 1.00 98.44 90 PRO A C 1
ATOM 700 O O . PRO A 1 90 ? -5.056 5.874 4.831 1.00 98.44 90 PRO A O 1
ATOM 703 N N . LEU A 1 91 ? -6.994 6.530 5.764 1.00 98.50 91 LEU A N 1
ATOM 704 C CA . LEU A 1 91 ? -7.850 5.901 4.762 1.00 98.50 91 LEU A CA 1
ATOM 705 C C . LEU A 1 91 ? -7.673 6.581 3.403 1.00 98.50 91 LEU A C 1
ATOM 707 O O . LEU A 1 91 ? -7.463 5.901 2.397 1.00 98.50 91 LEU A O 1
ATOM 711 N N . GLU A 1 92 ? -7.729 7.911 3.376 1.00 98.38 92 GLU A N 1
ATOM 712 C CA . GLU A 1 92 ? -7.585 8.693 2.146 1.00 98.38 92 GLU A CA 1
ATOM 713 C C . GLU A 1 92 ? -6.219 8.466 1.495 1.00 98.38 92 GLU A C 1
ATOM 715 O O . GLU A 1 92 ? -6.130 8.239 0.285 1.00 98.38 92 GLU A O 1
ATOM 720 N N . ALA A 1 93 ? -5.155 8.443 2.300 1.00 98.38 93 ALA A N 1
ATOM 721 C CA . ALA A 1 93 ? -3.805 8.227 1.804 1.00 98.38 93 ALA A CA 1
ATOM 722 C C . ALA A 1 93 ? -3.605 6.813 1.232 1.00 98.38 93 ALA A C 1
ATOM 724 O O . ALA A 1 93 ? -2.958 6.664 0.193 1.00 98.38 93 ALA A O 1
ATOM 725 N N . VAL A 1 94 ? -4.181 5.775 1.856 1.00 98.31 94 VAL A N 1
ATOM 726 C CA . VAL A 1 94 ? -4.122 4.404 1.316 1.00 98.31 94 VAL A CA 1
ATOM 727 C C . VAL A 1 94 ? -4.940 4.298 0.028 1.00 98.31 94 VAL A C 1
ATOM 729 O O . VAL A 1 94 ? -4.452 3.734 -0.949 1.00 98.31 94 VAL A O 1
ATOM 732 N N . LEU A 1 95 ? -6.148 4.871 -0.025 1.00 98.38 95 LEU A N 1
ATOM 733 C CA . LEU A 1 95 ? -6.979 4.871 -1.238 1.00 98.38 95 LEU A CA 1
ATOM 734 C C . LEU A 1 95 ? -6.302 5.603 -2.408 1.00 98.38 95 LEU A C 1
ATOM 736 O O . LEU A 1 95 ? -6.408 5.159 -3.552 1.00 98.38 95 LEU A O 1
ATOM 740 N N . ALA A 1 96 ? -5.538 6.663 -2.134 1.00 98.38 96 ALA A N 1
ATOM 741 C CA . ALA A 1 96 ? -4.781 7.399 -3.147 1.00 98.38 96 ALA A CA 1
ATOM 742 C C . ALA A 1 96 ? -3.696 6.558 -3.855 1.00 98.38 96 ALA A C 1
ATOM 744 O O . ALA A 1 96 ? -3.233 6.940 -4.937 1.00 98.38 96 ALA A O 1
ATOM 745 N N . LEU A 1 97 ? -3.309 5.397 -3.305 1.00 98.19 97 LEU A N 1
ATOM 746 C CA . LEU A 1 97 ? -2.395 4.461 -3.972 1.00 98.19 97 LEU A CA 1
ATOM 747 C C . LEU A 1 97 ? -2.974 3.894 -5.271 1.00 98.19 97 LEU A C 1
ATOM 749 O O . LEU A 1 97 ? -2.203 3.541 -6.164 1.00 98.19 97 LEU A O 1
ATOM 753 N N . GLU A 1 98 ? -4.302 3.829 -5.410 1.00 97.62 98 GLU A N 1
ATOM 754 C CA . GLU A 1 98 ? -4.939 3.424 -6.666 1.00 97.62 98 GLU A CA 1
ATOM 755 C C . GLU A 1 98 ? -4.602 4.406 -7.789 1.00 97.62 98 GLU A C 1
ATOM 757 O O . GLU A 1 98 ? -4.010 4.015 -8.795 1.00 97.62 98 GLU A O 1
ATOM 762 N N . SER A 1 99 ? -4.870 5.694 -7.573 1.00 97.50 99 SER A N 1
ATOM 763 C CA . SER A 1 99 ? -4.571 6.753 -8.541 1.00 97.50 99 SER A CA 1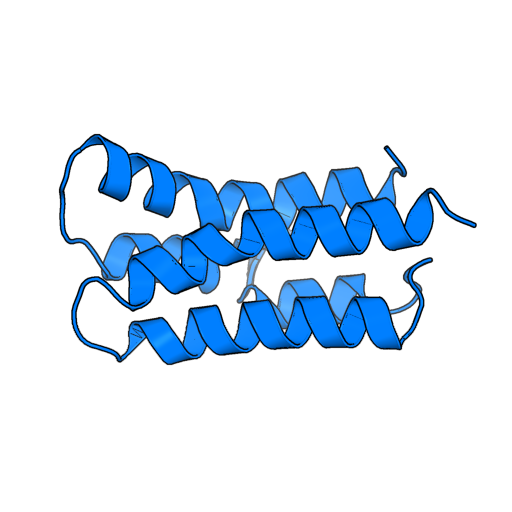
ATOM 764 C C . SER A 1 99 ? -3.076 6.834 -8.863 1.00 97.50 99 SER A C 1
ATOM 766 O O . SER A 1 99 ? -2.695 7.049 -10.017 1.00 97.50 99 SER A O 1
ATOM 768 N N . ALA A 1 100 ? -2.211 6.625 -7.864 1.00 97.94 100 ALA A N 1
ATOM 769 C CA . ALA A 1 100 ? -0.764 6.580 -8.066 1.00 97.94 100 ALA A CA 1
ATOM 770 C C . ALA A 1 100 ? -0.339 5.382 -8.935 1.00 97.94 100 ALA A C 1
ATOM 772 O O . ALA A 1 100 ? 0.492 5.536 -9.833 1.00 97.94 100 ALA A O 1
ATOM 773 N N . PHE A 1 101 ? -0.921 4.200 -8.709 1.00 97.31 101 PHE A N 1
ATOM 774 C CA . PHE A 1 101 ? -0.668 3.019 -9.535 1.00 97.31 101 PHE A CA 1
ATOM 775 C C . PHE A 1 101 ? -1.159 3.215 -10.974 1.00 97.31 101 PHE A C 1
ATOM 777 O O . PHE A 1 101 ? -0.465 2.842 -11.918 1.00 97.31 101 PHE A O 1
ATOM 784 N N . GLU A 1 102 ? -2.325 3.825 -11.171 1.00 96.50 102 GLU A N 1
ATOM 785 C CA . GLU A 1 102 ? -2.832 4.119 -12.512 1.00 96.50 102 GLU A CA 1
ATOM 786 C C . GLU A 1 102 ? -1.944 5.113 -13.265 1.00 96.50 102 GLU A C 1
ATOM 788 O O . GLU A 1 102 ? -1.686 4.934 -14.455 1.00 96.50 102 GLU A O 1
ATOM 793 N N . ALA A 1 103 ? -1.435 6.144 -12.584 1.00 96.19 103 ALA A N 1
ATOM 794 C CA . ALA A 1 103 ? -0.478 7.078 -13.171 1.00 96.19 103 ALA A CA 1
ATOM 795 C C . ALA A 1 103 ? 0.829 6.372 -13.571 1.00 96.19 103 ALA A C 1
ATOM 797 O O . ALA A 1 103 ? 1.337 6.590 -14.674 1.00 96.19 103 ALA A O 1
ATOM 798 N N . LEU A 1 104 ? 1.331 5.473 -12.716 1.00 95.88 104 LEU A N 1
ATOM 799 C CA . LEU A 1 104 ? 2.480 4.622 -13.023 1.00 95.88 104 LEU A CA 1
ATOM 800 C C . LEU A 1 104 ? 2.208 3.742 -14.252 1.00 95.88 104 LEU A C 1
ATOM 802 O O . LEU A 1 104 ? 3.048 3.672 -15.147 1.00 95.88 104 LEU A O 1
ATOM 806 N N . ALA A 1 105 ? 1.032 3.118 -14.333 1.00 95.19 10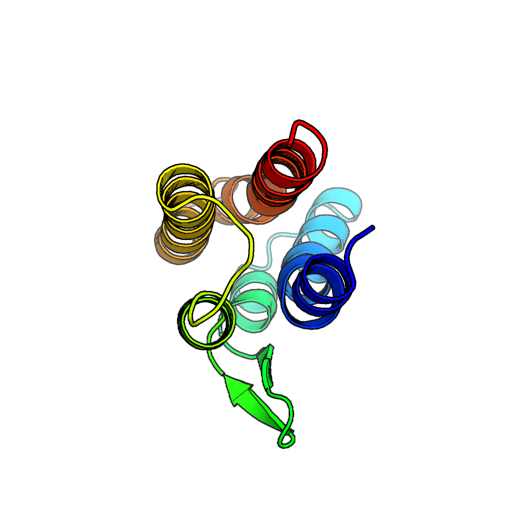5 ALA A N 1
ATOM 807 C CA . ALA A 1 105 ? 0.645 2.278 -15.462 1.00 95.19 105 ALA A CA 1
ATOM 808 C C . ALA A 1 105 ? 0.576 3.071 -16.778 1.00 95.19 105 ALA A C 1
ATOM 810 O O . ALA A 1 105 ? 1.189 2.665 -17.764 1.00 95.19 105 ALA A O 1
ATOM 811 N N . ARG A 1 106 ? -0.062 4.250 -16.776 1.00 93.50 106 ARG A N 1
ATOM 812 C CA . ARG A 1 106 ? -0.132 5.136 -17.953 1.00 93.50 106 ARG A CA 1
ATOM 813 C C . ARG A 1 106 ? 1.249 5.582 -18.437 1.00 93.50 106 ARG A C 1
ATOM 815 O O . ARG A 1 106 ? 1.478 5.660 -19.640 1.00 93.50 106 ARG A O 1
ATOM 822 N N . SER A 1 107 ? 2.199 5.801 -17.522 1.00 91.81 107 SER A N 1
ATOM 823 C CA . SER A 1 107 ? 3.588 6.149 -17.875 1.00 91.81 107 SER A CA 1
ATOM 824 C C . SER A 1 107 ? 4.332 5.052 -18.659 1.00 91.81 107 SER A C 1
ATOM 826 O O . SER A 1 107 ? 5.391 5.301 -19.240 1.00 91.81 107 SER A O 1
ATOM 828 N N . MET A 1 108 ? 3.805 3.825 -18.655 1.00 87.94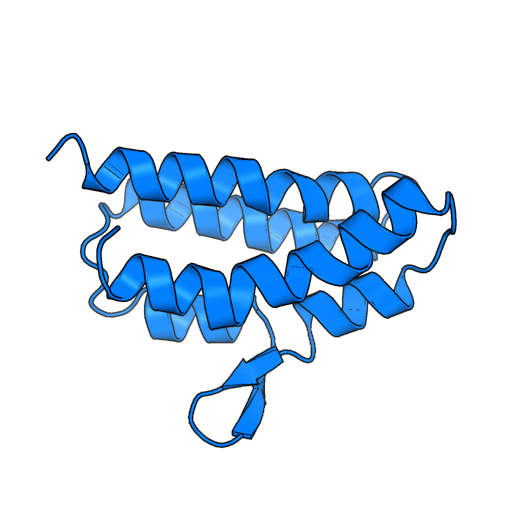 108 MET A N 1
ATOM 829 C CA . MET A 1 108 ? 4.338 2.698 -19.419 1.00 87.94 108 MET A CA 1
ATOM 830 C C . MET A 1 108 ? 3.606 2.462 -20.739 1.00 87.94 108 MET A C 1
ATOM 832 O O . MET A 1 108 ? 4.173 1.822 -21.614 1.00 87.94 108 MET A O 1
ATOM 836 N N . GLU A 1 109 ? 2.369 2.939 -20.872 1.00 81.81 109 GLU A N 1
ATOM 837 C CA . GLU A 1 109 ? 1.557 2.784 -22.087 1.00 81.81 109 GLU A CA 1
ATOM 838 C C . GLU A 1 109 ? 1.842 3.882 -23.117 1.00 81.81 109 GLU A C 1
ATOM 840 O O . GLU A 1 109 ? 1.740 3.639 -24.312 1.00 81.81 109 GLU A O 1
ATOM 845 N N . GLY A 1 110 ? 2.233 5.079 -22.669 1.00 62.16 110 GLY A N 1
ATOM 846 C CA . GLY A 1 110 ? 2.613 6.193 -23.546 1.00 62.16 110 GLY A CA 1
ATOM 847 C C . GLY A 1 110 ? 4.041 6.120 -24.098 1.00 62.16 110 GLY A C 1
ATOM 848 O O . GLY A 1 110 ? 4.595 7.169 -24.423 1.00 62.16 110 GLY A O 1
ATOM 849 N N . ARG A 1 111 ? 4.660 4.934 -24.128 1.00 52.97 111 ARG A N 1
ATOM 850 C CA . ARG A 1 111 ? 6.056 4.729 -24.530 1.00 52.97 111 ARG A CA 1
ATOM 851 C C . ARG A 1 111 ? 6.180 3.754 -25.690 1.00 52.97 111 ARG A C 1
ATOM 853 O O . ARG A 1 111 ? 5.401 2.778 -25.710 1.00 52.97 111 ARG A O 1
#

Radius of gyration: 13.58 Å; chains: 1; bounding box: 34×28×37 Å

pLDDT: mean 94.58, std 6.33, range [52.97, 98.5]

Foldseek 3Di:
DDPLLVCLCPQQLCLQCVLLVVCVVVVDDDLVSNCCSAQQTQDPVRDGGGNLVVLVVSVVPDPADPVLSVQLSVLSVLLVVQSPPDPPSNSVSSNCNVVSSVSRVVRNVVD